Protein AF-A0A7W0FKD6-F1 (afdb_monomer)

Foldseek 3Di:
DDDQPDADPDDAAEDACVVLPHDVVVVVVVVVCCVPPNQVFQWDWDAGSRHTHDTDGHPPDDPPDDDDPDCVVVVVVVVVVVVCVVVVVDD

Structure (mmCIF, N/CA/C/O backbone):
data_AF-A0A7W0FKD6-F1
#
_entry.id   AF-A0A7W0FKD6-F1
#
loop_
_atom_site.group_PDB
_atom_site.id
_atom_site.type_symbol
_atom_site.label_atom_id
_atom_site.label_alt_id
_atom_site.label_comp_id
_atom_site.label_asym_id
_atom_site.label_entity_id
_atom_site.label_seq_id
_atom_site.pdbx_PDB_ins_code
_atom_site.Cartn_x
_atom_site.Cartn_y
_atom_site.Cartn_z
_atom_site.occupancy
_atom_site.B_iso_or_equiv
_atom_site.auth_seq_id
_atom_site.auth_comp_id
_atom_site.auth_asym_id
_atom_site.auth_atom_id
_atom_site.pdbx_PDB_model_num
ATOM 1 N N . MET A 1 1 ? -10.788 -13.685 -23.465 1.00 47.16 1 MET A N 1
ATOM 2 C CA . MET A 1 1 ? -10.251 -12.689 -22.511 1.00 47.16 1 MET A CA 1
ATOM 3 C C . MET A 1 1 ? -11.412 -12.144 -21.696 1.00 47.16 1 MET A C 1
ATOM 5 O O . MET A 1 1 ? -12.393 -11.727 -22.296 1.00 47.16 1 MET A O 1
ATOM 9 N N . ILE A 1 2 ? -11.347 -12.197 -20.363 1.00 48.81 2 ILE A N 1
ATOM 10 C CA . ILE A 1 2 ? -12.370 -11.581 -19.505 1.00 48.81 2 ILE A CA 1
ATOM 11 C C . ILE A 1 2 ? -12.200 -10.064 -19.618 1.00 48.81 2 ILE A C 1
ATOM 13 O O . ILE A 1 2 ? -11.150 -9.532 -19.257 1.00 48.81 2 ILE A O 1
ATOM 17 N N . LYS A 1 3 ? -13.210 -9.382 -20.160 1.00 53.75 3 LYS A N 1
ATOM 18 C CA . LYS A 1 3 ? -13.250 -7.921 -20.238 1.00 53.75 3 LYS A CA 1
ATOM 19 C C . LYS A 1 3 ? -13.551 -7.410 -18.828 1.00 53.75 3 LYS A C 1
ATOM 21 O O . LYS A 1 3 ? -14.609 -7.710 -18.287 1.00 53.75 3 LYS A O 1
ATOM 26 N N . ARG A 1 4 ? -12.600 -6.719 -18.201 1.00 63.75 4 ARG A N 1
ATOM 27 C CA . ARG A 1 4 ? -12.836 -6.063 -16.909 1.00 63.75 4 ARG A CA 1
ATOM 28 C C . ARG A 1 4 ? -13.582 -4.759 -17.183 1.00 63.75 4 ARG A C 1
ATOM 30 O O . ARG A 1 4 ? -13.155 -4.010 -18.054 1.00 63.75 4 ARG A O 1
ATOM 37 N N . GLU A 1 5 ? -14.674 -4.501 -16.465 1.00 67.31 5 GLU A N 1
ATOM 38 C CA . GLU A 1 5 ? -15.407 -3.226 -16.567 1.00 67.31 5 GLU A CA 1
ATOM 39 C C . GLU A 1 5 ? -14.585 -2.043 -16.035 1.00 67.31 5 GLU A C 1
ATOM 41 O O . GLU A 1 5 ? -14.797 -0.909 -16.449 1.00 67.31 5 GLU A O 1
ATOM 46 N N . TYR A 1 6 ? -13.607 -2.314 -15.165 1.00 77.06 6 TYR A N 1
ATOM 47 C CA . TYR A 1 6 ? -12.786 -1.301 -14.522 1.00 77.06 6 TYR A CA 1
ATOM 48 C C . TYR A 1 6 ? -11.317 -1.742 -14.385 1.00 77.06 6 TYR A C 1
ATOM 50 O O . TYR A 1 6 ? -11.021 -2.865 -13.960 1.00 77.06 6 TYR A O 1
ATOM 58 N N . TRP A 1 7 ? -10.393 -0.851 -14.761 1.00 78.69 7 TRP A N 1
ATOM 59 C CA . TRP A 1 7 ? -8.947 -0.999 -14.584 1.00 78.69 7 TRP A CA 1
ATOM 60 C C . TRP A 1 7 ? -8.337 0.366 -14.215 1.00 78.69 7 TRP A C 1
ATOM 62 O O . TRP A 1 7 ? -8.387 1.281 -15.039 1.00 78.69 7 TRP A O 1
ATOM 72 N N . PRO A 1 8 ? -7.793 0.539 -12.998 1.00 81.31 8 PRO A N 1
ATOM 73 C CA . PRO A 1 8 ? -7.226 1.813 -12.563 1.00 81.31 8 PRO A CA 1
ATOM 74 C C . PRO A 1 8 ? -5.907 2.084 -13.297 1.00 81.31 8 PRO A C 1
ATOM 76 O O . PRO A 1 8 ? -4.873 1.520 -12.948 1.00 81.31 8 PRO A O 1
ATOM 79 N N . THR A 1 9 ? -5.937 2.922 -14.335 1.00 82.81 9 THR A N 1
ATOM 80 C CA . THR A 1 9 ? -4.719 3.404 -15.016 1.00 82.81 9 THR A CA 1
ATOM 81 C C . THR A 1 9 ? -4.185 4.692 -14.399 1.00 82.81 9 THR A C 1
ATOM 83 O O . THR A 1 9 ? -2.975 4.847 -14.282 1.00 82.81 9 THR A O 1
ATOM 86 N N . HIS A 1 10 ? -5.081 5.599 -13.995 1.00 84.06 10 HIS A N 1
ATOM 87 C CA . HIS A 1 10 ? -4.732 6.886 -13.385 1.00 84.06 10 HIS A CA 1
ATOM 88 C C . HIS A 1 10 ? -5.044 6.925 -11.890 1.00 84.06 10 HIS A C 1
ATOM 90 O O . HIS A 1 10 ? -4.191 7.320 -11.104 1.00 84.06 10 HIS A O 1
ATOM 96 N N . GLU A 1 11 ? -6.239 6.481 -11.491 1.00 87.75 11 GLU A N 1
ATOM 97 C CA . GLU A 1 11 ? -6.675 6.494 -10.094 1.00 87.75 11 GLU A CA 1
ATOM 98 C C . GLU A 1 11 ? -7.521 5.268 -9.740 1.00 87.75 11 GLU A C 1
ATOM 100 O O . GLU A 1 11 ? -8.204 4.679 -10.591 1.00 87.75 11 GLU A O 1
ATOM 105 N N . TRP A 1 12 ? -7.497 4.917 -8.451 1.00 93.19 12 TRP A N 1
ATOM 106 C CA . TRP A 1 12 ? -8.387 3.923 -7.864 1.00 93.19 12 TRP A CA 1
ATOM 107 C C . TRP A 1 12 ? -9.705 4.566 -7.433 1.00 93.19 12 TRP A C 1
ATOM 109 O O . TRP A 1 12 ? -9.746 5.416 -6.548 1.00 93.19 12 TRP A O 1
ATOM 119 N N . GLN A 1 13 ? -10.802 4.096 -8.013 1.00 93.12 13 GLN A N 1
ATOM 120 C CA . GLN A 1 13 ? -12.153 4.390 -7.582 1.00 93.12 13 GLN A CA 1
ATOM 121 C C . GLN A 1 13 ? -12.377 3.753 -6.217 1.00 93.12 13 GLN A C 1
ATOM 123 O O . GLN A 1 13 ? -11.929 2.631 -5.953 1.00 93.12 13 GLN A O 1
ATOM 128 N N . LYS A 1 14 ? -13.089 4.473 -5.354 1.00 94.38 14 LYS A N 1
ATOM 129 C CA . LYS A 1 14 ? -13.440 3.979 -4.027 1.00 94.38 14 LYS A CA 1
ATOM 130 C C . LYS A 1 14 ? -14.660 3.069 -4.108 1.00 94.38 14 LYS A C 1
ATOM 132 O O . LYS A 1 14 ? -15.563 3.300 -4.910 1.00 94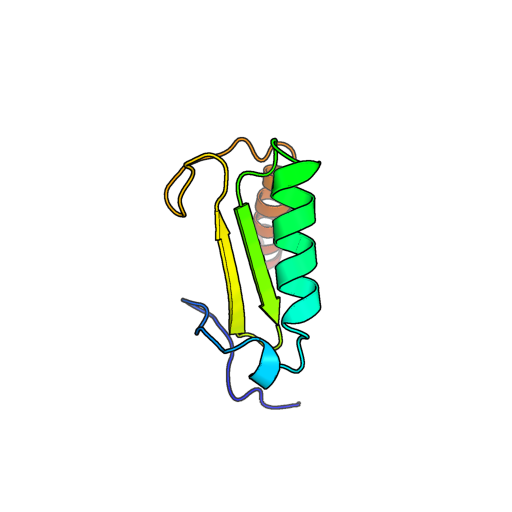.38 14 LYS A O 1
ATOM 137 N N . SER A 1 15 ? -14.678 2.031 -3.285 1.00 94.62 15 SER A N 1
ATOM 138 C CA . SER A 1 15 ? -15.844 1.165 -3.116 1.00 94.62 15 SER A CA 1
ATOM 139 C C . SER A 1 15 ? -15.983 0.767 -1.657 1.00 94.62 15 SER A C 1
ATOM 141 O O . SER A 1 15 ? -14.991 0.674 -0.938 1.00 94.62 15 SER A O 1
ATOM 143 N N . GLU A 1 16 ? -17.211 0.513 -1.221 1.00 94.88 16 GLU A N 1
ATOM 144 C CA . GLU A 1 16 ? -17.458 0.017 0.127 1.00 94.88 16 GLU A CA 1
ATOM 145 C C . GLU A 1 16 ? -16.883 -1.400 0.292 1.00 94.88 16 GLU A C 1
ATOM 147 O O . GLU A 1 16 ? -17.039 -2.234 -0.609 1.00 94.88 16 GLU A O 1
ATOM 152 N N . PRO A 1 17 ? -16.274 -1.735 1.447 1.00 95.06 17 PRO A N 1
ATOM 153 C CA . PRO A 1 17 ? -15.733 -3.070 1.700 1.00 95.06 17 PRO A CA 1
ATOM 154 C C . PRO A 1 17 ? -16.733 -4.197 1.402 1.00 95.06 17 PRO A C 1
ATOM 156 O O . PRO A 1 17 ? 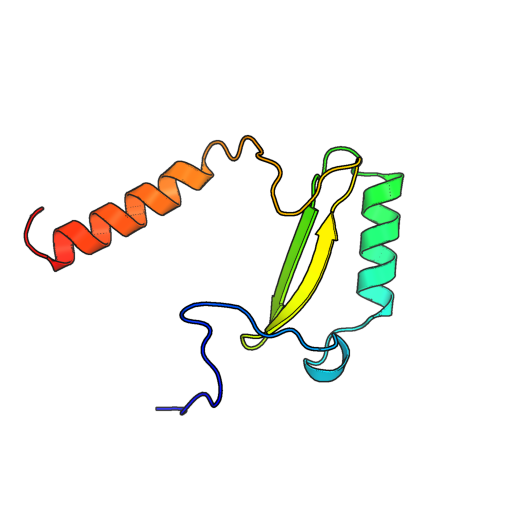-16.386 -5.187 0.754 1.00 95.06 17 PRO A O 1
ATOM 159 N N . ALA A 1 18 ? -17.992 -4.034 1.818 1.00 94.81 18 ALA A N 1
ATOM 160 C CA . ALA A 1 18 ? -19.035 -5.039 1.619 1.00 94.81 18 ALA A CA 1
ATOM 161 C C . ALA A 1 18 ? -19.317 -5.312 0.129 1.00 94.81 18 ALA A C 1
ATOM 163 O O . ALA A 1 18 ? -19.498 -6.467 -0.259 1.00 94.81 18 ALA A O 1
ATOM 164 N N . SER A 1 19 ? -19.261 -4.282 -0.722 1.00 93.81 19 SER A N 1
ATOM 165 C CA . SER A 1 19 ? -19.510 -4.379 -2.169 1.00 93.81 19 SER A CA 1
ATOM 166 C C . SER A 1 19 ? -18.469 -5.223 -2.907 1.00 93.81 19 SER A C 1
ATOM 168 O O . SER A 1 19 ? -18.746 -5.757 -3.979 1.00 93.81 19 SER A O 1
ATOM 170 N N . VAL A 1 20 ? -17.279 -5.397 -2.324 1.00 92.88 20 VAL A N 1
ATOM 171 C CA . VAL A 1 20 ? -16.222 -6.282 -2.842 1.00 92.88 20 VAL A CA 1
ATOM 172 C C . VAL A 1 20 ? -16.069 -7.567 -2.016 1.00 92.88 20 VAL A C 1
ATOM 174 O O . VAL A 1 20 ? -15.064 -8.273 -2.140 1.00 92.88 20 VAL A O 1
ATOM 177 N N . GLY A 1 21 ? -17.043 -7.877 -1.155 1.00 93.94 21 GLY A N 1
ATOM 178 C CA . GLY A 1 21 ? -17.057 -9.070 -0.308 1.00 93.94 21 GLY A CA 1
ATOM 179 C C . GLY A 1 21 ? -16.016 -9.046 0.815 1.00 93.94 21 GLY A C 1
ATOM 180 O O . GLY A 1 21 ? -15.473 -10.098 1.168 1.00 93.94 21 GLY A O 1
ATOM 181 N N . MET A 1 22 ? -15.641 -7.866 1.316 1.00 95.38 22 MET A N 1
ATOM 182 C CA . MET A 1 22 ? -14.837 -7.721 2.533 1.00 95.38 22 MET A CA 1
ATOM 183 C C . MET A 1 22 ? -15.722 -7.579 3.767 1.00 95.38 22 MET A C 1
ATOM 185 O O . MET A 1 22 ? -16.762 -6.929 3.745 1.00 95.38 22 MET A O 1
ATOM 189 N N . ASP A 1 23 ? -15.257 -8.180 4.857 1.00 95.31 23 ASP A N 1
ATOM 190 C CA . ASP A 1 23 ? -15.894 -8.116 6.165 1.00 95.31 23 ASP A CA 1
ATOM 191 C C . ASP A 1 23 ? -15.455 -6.844 6.902 1.00 95.31 23 ASP A C 1
ATOM 193 O O . ASP A 1 23 ? -14.262 -6.627 7.137 1.00 95.31 23 ASP A O 1
ATOM 197 N N . GLN A 1 24 ? -16.421 -6.005 7.271 1.00 93.06 24 GLN A N 1
ATOM 198 C CA . GLN A 1 24 ? -16.158 -4.747 7.966 1.00 93.06 24 GLN A CA 1
ATOM 199 C C . GLN A 1 24 ? -15.677 -4.957 9.411 1.00 93.06 24 GLN A C 1
ATOM 201 O O . GLN A 1 24 ? -14.829 -4.205 9.886 1.00 93.06 24 GLN A O 1
ATOM 206 N N . GLY A 1 25 ? -16.147 -6.003 10.097 1.00 96.12 25 GLY A N 1
ATOM 207 C CA . GLY A 1 25 ? -15.690 -6.359 11.441 1.00 96.12 25 GLY A CA 1
ATOM 208 C C . GLY A 1 25 ? -14.202 -6.714 11.473 1.00 96.12 25 GLY A C 1
ATOM 209 O O . GLY A 1 25 ? -13.487 -6.316 12.393 1.00 96.12 25 GLY A O 1
ATOM 210 N N . LYS A 1 26 ? -13.685 -7.373 10.429 1.00 96.06 26 LYS A N 1
ATOM 211 C CA . LYS A 1 26 ? -12.241 -7.630 10.287 1.00 96.06 26 LYS A CA 1
ATOM 212 C C . LYS A 1 26 ? -11.421 -6.351 10.110 1.00 96.06 26 LYS A C 1
ATOM 214 O O . LYS A 1 26 ? -10.314 -6.287 10.639 1.00 96.06 26 LYS A O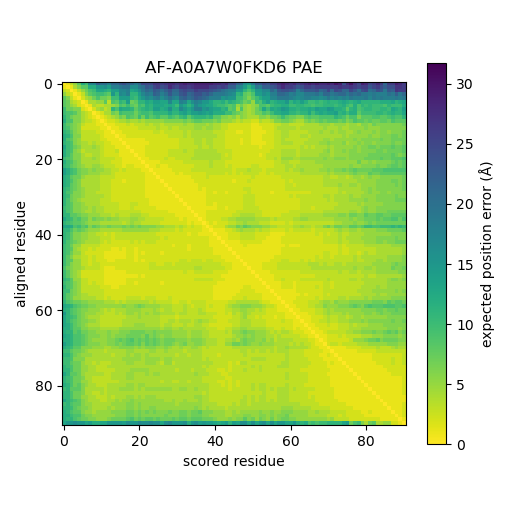 1
ATOM 219 N N . LEU A 1 27 ? -11.947 -5.346 9.406 1.00 95.88 27 LEU A N 1
ATOM 220 C CA . LEU A 1 27 ? -11.281 -4.044 9.267 1.00 95.88 27 LEU A CA 1
ATOM 221 C C . LEU A 1 27 ? -11.246 -3.283 10.600 1.00 95.88 27 LEU A C 1
ATOM 223 O O . LEU A 1 27 ? -10.211 -2.732 10.959 1.00 95.88 27 LEU A O 1
ATOM 227 N N . LEU A 1 28 ? -12.329 -3.332 11.379 1.00 95.75 28 LEU A N 1
ATOM 228 C CA . LEU A 1 28 ? -12.351 -2.749 12.725 1.00 95.75 28 LEU A CA 1
ATOM 229 C C . LEU A 1 28 ? -11.348 -3.438 13.661 1.00 95.75 28 LEU A C 1
ATOM 231 O O . LEU A 1 28 ? -10.600 -2.768 14.373 1.00 95.75 28 LEU A O 1
ATOM 235 N N . ASN A 1 29 ? -11.274 -4.772 13.623 1.00 97.06 29 ASN A N 1
ATOM 236 C CA . ASN A 1 29 ? -10.289 -5.528 14.401 1.00 97.06 29 ASN A CA 1
ATOM 237 C C . ASN A 1 29 ? -8.847 -5.186 13.988 1.00 97.06 29 ASN A C 1
ATOM 239 O O . ASN A 1 29 ? -7.968 -5.096 14.845 1.00 97.06 29 ASN A O 1
ATOM 243 N N . LEU A 1 30 ? -8.602 -4.967 12.691 1.00 95.62 30 LEU A N 1
ATOM 244 C CA . LEU A 1 30 ? -7.314 -4.499 12.180 1.00 95.62 30 LEU A CA 1
ATOM 245 C C . LEU A 1 30 ? -6.951 -3.129 12.773 1.00 95.62 30 LEU A C 1
ATOM 247 O O . LEU A 1 30 ? -5.855 -2.978 13.305 1.00 95.62 30 LEU A O 1
ATOM 251 N N . GLU A 1 31 ? -7.864 -2.155 12.743 1.00 94.88 31 GLU A N 1
ATOM 252 C CA . GLU A 1 31 ? -7.632 -0.831 13.340 1.00 94.88 31 GLU A CA 1
ATOM 253 C C . GLU A 1 31 ? -7.325 -0.921 14.843 1.00 94.88 31 GLU A C 1
ATOM 255 O O . GLU A 1 31 ? -6.373 -0.304 15.328 1.00 94.88 31 GLU A O 1
ATOM 260 N N . GLN A 1 32 ? -8.085 -1.728 15.589 1.00 95.69 32 GLN A N 1
ATOM 261 C CA . GLN A 1 32 ? -7.842 -1.951 17.019 1.00 95.69 32 GLN A CA 1
ATOM 262 C C . GLN A 1 32 ? -6.461 -2.563 17.276 1.00 95.69 32 GLN A C 1
ATOM 264 O O . GLN A 1 32 ? -5.744 -2.130 18.184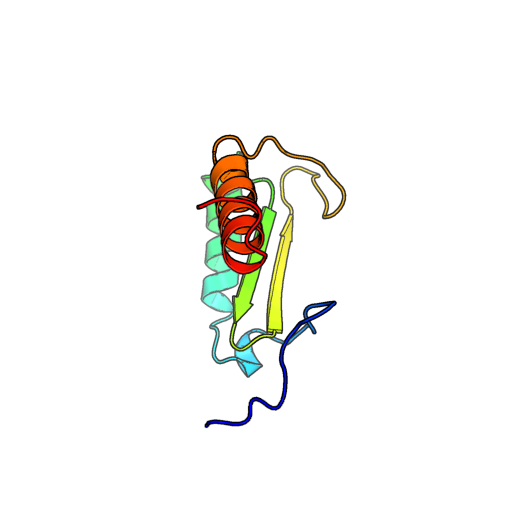 1.00 95.69 32 GLN A O 1
ATOM 269 N N . MET A 1 33 ? -6.064 -3.548 16.470 1.00 96.44 33 MET A N 1
ATOM 270 C CA . MET A 1 33 ? -4.759 -4.193 16.572 1.00 96.44 33 MET A CA 1
ATOM 271 C C . MET A 1 33 ? -3.622 -3.207 16.277 1.00 96.44 33 MET A C 1
ATOM 273 O O . MET A 1 33 ? -2.641 -3.170 17.017 1.00 96.44 33 MET A O 1
ATOM 277 N N . ILE A 1 34 ? -3.764 -2.360 15.257 1.00 95.69 34 ILE A N 1
ATOM 278 C CA . ILE A 1 34 ? -2.761 -1.342 14.918 1.00 95.69 34 ILE A CA 1
ATOM 279 C C . ILE A 1 34 ? -2.583 -0.356 16.071 1.00 95.69 34 ILE A C 1
ATOM 281 O O . ILE A 1 34 ? -1.466 -0.155 16.547 1.00 95.69 34 ILE A O 1
ATOM 285 N N . ASN A 1 35 ? -3.689 0.194 16.575 1.00 92.88 35 ASN A N 1
ATOM 286 C CA . ASN A 1 35 ? -3.660 1.187 17.647 1.00 92.88 35 ASN A CA 1
ATOM 287 C C . ASN A 1 35 ? -3.118 0.622 18.974 1.00 92.88 35 ASN A C 1
ATOM 289 O O . ASN A 1 35 ? -2.472 1.342 19.741 1.00 92.88 35 ASN A O 1
ATOM 293 N N . SER A 1 36 ? -3.365 -0.662 19.254 1.00 95.44 36 SER A N 1
ATOM 294 C CA . SER A 1 36 ? -2.937 -1.303 20.504 1.00 95.44 36 SER A CA 1
ATOM 295 C C . SER A 1 36 ? -1.522 -1.884 20.451 1.00 95.44 36 SER A C 1
ATOM 297 O O . SER A 1 36 ? -0.806 -1.786 21.446 1.00 95.44 36 SER A O 1
ATOM 299 N N . GLN A 1 37 ? -1.106 -2.466 19.321 1.00 96.75 37 GLN A N 1
ATOM 300 C CA . GLN A 1 37 ? 0.101 -3.304 19.235 1.00 96.75 37 GLN A CA 1
ATOM 301 C C . GLN A 1 37 ? 1.135 -2.811 18.214 1.00 96.75 37 GLN A C 1
ATOM 303 O O . GLN A 1 37 ? 2.324 -3.060 18.400 1.00 96.75 37 GLN A O 1
ATOM 308 N N . TYR A 1 38 ? 0.728 -2.082 17.170 1.00 94.81 38 TYR A N 1
ATOM 309 C CA . TYR A 1 38 ? 1.599 -1.718 16.043 1.00 94.81 38 TYR A CA 1
ATOM 310 C C . TYR A 1 38 ? 1.650 -0.207 15.805 1.00 94.81 38 TYR A C 1
ATOM 312 O O . TYR A 1 38 ? 1.382 0.293 14.712 1.00 94.81 38 TYR A O 1
ATOM 320 N N . ARG A 1 39 ? 2.058 0.537 16.838 1.00 88.69 39 ARG A N 1
ATOM 321 C CA . ARG A 1 39 ? 2.158 2.009 16.799 1.00 88.69 39 ARG A CA 1
ATOM 322 C C . ARG A 1 39 ? 3.176 2.556 15.793 1.00 88.69 39 ARG A C 1
ATOM 324 O O . ARG A 1 39 ? 3.253 3.760 15.621 1.00 88.69 39 ARG A O 1
ATOM 331 N N . ASN A 1 40 ? 3.962 1.713 15.134 1.00 91.94 40 ASN A N 1
ATOM 332 C CA . ASN A 1 40 ? 4.915 2.107 14.095 1.00 91.94 40 ASN A CA 1
ATOM 333 C C . ASN A 1 40 ? 4.343 2.020 12.666 1.00 91.94 40 ASN A C 1
ATOM 335 O O . ASN A 1 40 ? 5.062 2.298 11.709 1.00 91.94 40 ASN A O 1
ATOM 339 N N . ILE A 1 41 ? 3.084 1.604 12.497 1.00 94.31 41 ILE A N 1
ATOM 340 C CA . ILE A 1 41 ? 2.415 1.615 11.192 1.00 94.31 41 ILE A CA 1
ATOM 341 C C . ILE A 1 41 ? 1.945 3.038 10.888 1.00 94.31 41 ILE A C 1
ATOM 343 O O . ILE A 1 41 ? 1.187 3.614 11.658 1.00 94.31 41 ILE A O 1
ATOM 347 N N . ASN A 1 42 ? 2.358 3.593 9.747 1.00 94.19 42 ASN A N 1
ATOM 348 C CA . ASN A 1 42 ? 1.964 4.949 9.339 1.00 94.19 42 ASN A CA 1
ATOM 349 C C . ASN A 1 42 ? 0.639 4.985 8.567 1.00 94.19 42 ASN A C 1
ATOM 351 O O . ASN A 1 42 ? -0.095 5.965 8.644 1.00 94.19 42 ASN A O 1
ATOM 355 N N . GLY A 1 43 ? 0.306 3.922 7.838 1.00 95.19 43 GLY A N 1
ATOM 356 C CA . GLY A 1 43 ? -0.934 3.839 7.077 1.00 95.19 43 GLY A CA 1
ATOM 357 C C . GLY A 1 43 ? -1.111 2.493 6.393 1.00 95.19 43 GLY A C 1
ATOM 358 O O . GLY A 1 43 ? -0.159 1.726 6.241 1.00 95.19 43 GLY A O 1
ATOM 359 N N . ILE A 1 44 ? -2.349 2.207 6.004 1.00 96.25 44 ILE A N 1
ATOM 360 C CA . ILE A 1 44 ? -2.748 1.013 5.266 1.00 96.25 44 ILE A CA 1
ATOM 361 C C . ILE A 1 44 ? -3.710 1.424 4.157 1.00 96.25 44 ILE A C 1
ATOM 363 O O . ILE A 1 44 ? -4.706 2.107 4.399 1.00 96.25 44 ILE A O 1
ATOM 367 N N . VAL A 1 45 ? -3.431 0.923 2.955 1.00 95.94 45 VAL A N 1
ATOM 368 C CA . VAL A 1 45 ? -4.308 1.008 1.787 1.00 95.94 45 VAL A CA 1
ATOM 369 C C . VAL A 1 45 ? -4.609 -0.412 1.318 1.00 95.94 45 VAL A C 1
ATOM 371 O O . VAL A 1 45 ? -3.697 -1.230 1.192 1.00 95.94 45 VAL A O 1
ATOM 374 N N . ILE A 1 46 ? -5.881 -0.718 1.063 1.00 96.38 46 ILE A N 1
ATOM 375 C CA . ILE A 1 46 ? -6.323 -2.018 0.548 1.00 96.38 46 ILE A CA 1
ATOM 376 C C . ILE A 1 46 ? -7.038 -1.800 -0.780 1.00 96.38 46 ILE A C 1
ATOM 378 O O . ILE A 1 46 ? -8.039 -1.083 -0.854 1.00 96.38 46 ILE A O 1
ATOM 382 N N . ILE A 1 47 ? -6.536 -2.470 -1.819 1.00 94.75 47 ILE A N 1
ATOM 383 C CA . ILE A 1 47 ? -7.166 -2.538 -3.137 1.00 94.75 47 ILE A CA 1
ATOM 384 C C . ILE A 1 47 ? -7.744 -3.941 -3.341 1.00 94.75 47 ILE A C 1
ATOM 386 O O . ILE A 1 47 ? -7.028 -4.934 -3.203 1.00 94.75 47 ILE A O 1
ATOM 390 N N . ARG A 1 48 ? -9.023 -4.039 -3.720 1.00 92.56 48 ARG A N 1
ATOM 391 C CA . ARG A 1 48 ? -9.675 -5.312 -4.067 1.00 92.56 48 ARG A CA 1
ATOM 392 C C . ARG A 1 48 ? -10.577 -5.142 -5.282 1.00 92.56 48 ARG A C 1
ATOM 394 O O . ARG A 1 48 ? -11.324 -4.178 -5.382 1.00 92.56 48 ARG A O 1
ATOM 401 N N . ASN A 1 49 ? -10.497 -6.089 -6.219 1.00 91.38 49 ASN A N 1
ATOM 402 C CA . ASN A 1 49 ? -11.246 -6.067 -7.484 1.00 91.38 49 ASN A CA 1
ATOM 403 C C . ASN A 1 49 ? -11.063 -4.767 -8.292 1.00 91.38 49 ASN A C 1
ATOM 405 O O . ASN A 1 49 ? -11.962 -4.348 -9.009 1.00 91.38 49 ASN A O 1
ATOM 409 N N . GLY A 1 50 ? -9.894 -4.132 -8.174 1.00 91.00 50 GLY A N 1
ATOM 410 C CA . GLY A 1 50 ? -9.588 -2.865 -8.837 1.00 91.00 50 GLY A CA 1
ATOM 411 C C . GLY A 1 50 ? -9.984 -1.617 -8.048 1.00 91.00 50 GLY A C 1
ATOM 412 O O . GLY A 1 50 ? -9.508 -0.551 -8.404 1.00 91.00 50 GLY A O 1
ATOM 413 N N . PHE A 1 51 ? -10.756 -1.726 -6.964 1.00 93.50 51 PHE A N 1
ATOM 414 C CA . PHE A 1 51 ? -11.225 -0.583 -6.171 1.00 93.50 51 PHE A CA 1
ATOM 415 C C . PHE A 1 51 ? -10.402 -0.379 -4.900 1.00 93.50 51 PHE A C 1
ATOM 417 O O . PHE A 1 51 ? -9.994 -1.351 -4.258 1.00 93.50 51 PHE A O 1
ATOM 424 N N . MET A 1 52 ? -10.208 0.880 -4.505 1.00 95.38 52 MET A N 1
ATOM 425 C CA . MET A 1 52 ? -9.709 1.230 -3.177 1.00 95.38 52 MET A CA 1
ATOM 426 C C . MET A 1 52 ? -10.844 1.089 -2.174 1.00 95.38 52 MET A C 1
ATOM 428 O O . MET A 1 52 ? -11.821 1.832 -2.203 1.00 95.38 52 MET A O 1
ATOM 432 N N . VAL A 1 53 ? -10.721 0.106 -1.296 1.00 96.19 53 VAL A N 1
ATOM 433 C CA . VAL A 1 53 ? -11.816 -0.294 -0.400 1.00 96.19 53 VAL A CA 1
ATOM 434 C C . VAL A 1 53 ? -11.549 0.086 1.044 1.00 96.19 53 VAL A C 1
ATOM 436 O O . VAL A 1 53 ? -12.451 0.087 1.872 1.00 96.19 53 VAL A O 1
ATOM 439 N N . TYR A 1 54 ? -10.303 0.432 1.351 1.00 96.75 54 TYR A N 1
ATOM 440 C CA . TYR A 1 54 ? -9.909 0.928 2.653 1.00 96.75 54 TYR A CA 1
ATOM 441 C C . TYR A 1 54 ? -8.633 1.756 2.525 1.00 96.75 54 TYR A C 1
ATOM 443 O O . TYR A 1 54 ? -7.686 1.349 1.852 1.00 96.75 54 TYR A O 1
ATOM 451 N N . GLU A 1 55 ? -8.615 2.902 3.195 1.00 96.44 55 GLU A N 1
ATOM 452 C CA . GLU A 1 55 ? -7.471 3.804 3.292 1.00 96.44 55 GLU A CA 1
ATOM 453 C C . GLU A 1 55 ? -7.531 4.496 4.657 1.00 96.44 55 GLU A C 1
ATOM 455 O O . GLU A 1 55 ? -8.473 5.240 4.958 1.00 96.44 55 GLU A O 1
ATOM 460 N N . ARG A 1 56 ? -6.539 4.219 5.503 1.00 96.06 56 ARG A N 1
ATOM 461 C CA . ARG A 1 56 ? -6.384 4.855 6.813 1.00 96.06 56 ARG A CA 1
ATOM 462 C C . ARG A 1 56 ? -4.922 5.119 7.102 1.00 96.06 56 ARG A C 1
ATOM 464 O O . ARG A 1 56 ? -4.062 4.292 6.809 1.00 96.06 56 ARG A O 1
ATOM 471 N N . TYR A 1 57 ? -4.683 6.252 7.739 1.00 95.75 57 TYR A N 1
ATOM 472 C CA . TYR A 1 57 ? -3.381 6.673 8.220 1.00 95.75 57 TYR A CA 1
ATOM 473 C C . TYR A 1 57 ? -3.431 6.802 9.739 1.00 95.75 57 TYR A C 1
ATOM 475 O O . TYR A 1 57 ? -4.485 7.072 10.318 1.00 95.75 57 TYR A O 1
ATOM 483 N N . PHE A 1 58 ? -2.296 6.560 10.380 1.00 93.88 58 PHE A N 1
ATOM 484 C CA . PHE A 1 58 ? -2.157 6.495 11.829 1.00 93.88 58 PHE A CA 1
ATOM 485 C C . PHE A 1 58 ? -1.008 7.401 12.275 1.00 93.88 58 PHE A C 1
ATOM 487 O O . PHE A 1 58 ? -0.189 7.839 11.466 1.00 93.88 58 PHE A O 1
ATOM 494 N N . ASN A 1 59 ? -0.933 7.682 13.577 1.00 91.06 59 ASN A N 1
ATOM 495 C CA . ASN A 1 59 ? 0.131 8.494 14.185 1.00 91.06 59 ASN A CA 1
ATOM 496 C C . ASN A 1 59 ? 0.261 9.918 13.614 1.00 91.06 59 ASN A C 1
ATOM 498 O O . ASN A 1 59 ? 1.359 10.460 13.547 1.00 91.06 59 ASN A O 1
ATOM 502 N N . GLY A 1 60 ? -0.855 10.518 13.191 1.00 91.12 60 GLY A N 1
ATOM 503 C CA . GLY A 1 60 ? -0.871 11.872 12.629 1.00 91.12 60 GLY A CA 1
ATOM 504 C C . GLY A 1 60 ? -0.351 11.979 11.194 1.00 91.12 60 GLY A C 1
ATOM 505 O O . GLY A 1 60 ? -0.295 13.090 10.682 1.00 91.12 60 GLY A O 1
ATOM 506 N N . ASN A 1 61 ? -0.011 10.857 10.549 1.00 93.69 61 ASN A N 1
ATOM 507 C CA . ASN A 1 61 ? 0.327 10.846 9.129 1.00 93.69 61 ASN A CA 1
ATOM 508 C C . ASN A 1 61 ? -0.931 11.008 8.263 1.00 93.69 61 ASN A C 1
ATOM 510 O O . ASN A 1 61 ? -2.044 10.653 8.665 1.00 93.69 61 ASN A O 1
ATOM 514 N N . GLY A 1 62 ? -0.726 11.463 7.037 1.00 95.50 62 GLY A N 1
ATOM 515 C CA . GLY A 1 62 ? -1.706 11.550 5.971 1.00 95.50 62 GLY A CA 1
ATOM 516 C C . GLY A 1 62 ? -1.155 11.054 4.629 1.00 95.50 62 GLY A C 1
ATOM 517 O O . GLY A 1 62 ? 0.011 10.675 4.514 1.00 95.50 62 GLY A O 1
ATOM 518 N N . PRO A 1 63 ? -1.990 11.071 3.577 1.00 93.56 63 PRO A N 1
ATOM 519 C CA . PRO A 1 63 ? -1.647 10.524 2.261 1.00 93.56 63 PRO A CA 1
ATOM 520 C C . PRO A 1 63 ? -0.510 11.253 1.540 1.00 93.56 63 PRO A C 1
ATOM 522 O O . PRO A 1 63 ? 0.078 10.694 0.621 1.00 93.56 63 PRO A O 1
ATOM 525 N N . GLN A 1 64 ? -0.220 12.495 1.931 1.00 95.25 64 GLN A N 1
ATOM 526 C CA . GLN A 1 64 ? 0.825 13.322 1.319 1.00 95.25 64 GLN A CA 1
ATOM 527 C C . GLN A 1 64 ? 2.147 13.278 2.093 1.00 95.25 64 GLN A C 1
ATOM 529 O O . GLN A 1 64 ? 3.137 13.862 1.652 1.00 95.25 64 GLN A O 1
ATOM 534 N N . ASP A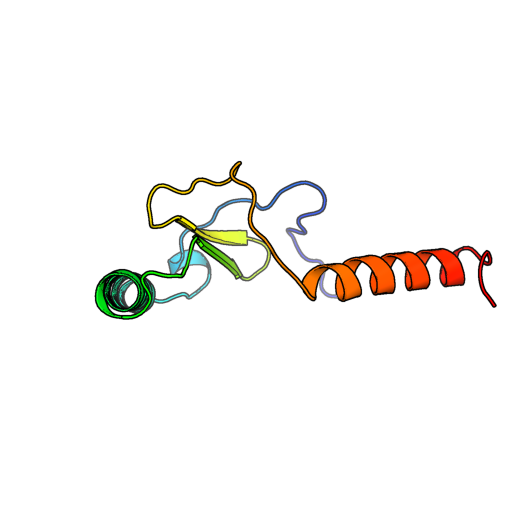 1 65 ? 2.180 12.591 3.237 1.00 94.81 65 ASP A N 1
ATOM 535 C CA . ASP A 1 65 ? 3.386 12.500 4.044 1.00 94.81 65 ASP A CA 1
ATOM 536 C C . ASP A 1 65 ? 4.351 11.463 3.471 1.00 94.81 65 ASP A C 1
ATOM 538 O O . ASP A 1 65 ? 3.975 10.390 2.992 1.00 94.81 65 ASP A O 1
ATOM 542 N N . THR A 1 66 ? 5.639 11.785 3.536 1.00 92.94 66 THR A N 1
ATOM 543 C CA . THR A 1 66 ? 6.696 10.894 3.051 1.00 92.94 66 THR A CA 1
ATOM 544 C C . THR A 1 66 ? 7.109 9.899 4.130 1.00 92.94 66 THR A C 1
ATOM 546 O O . THR A 1 66 ? 7.140 10.213 5.318 1.00 92.94 66 THR A O 1
ATOM 549 N N . CYS A 1 67 ? 7.466 8.681 3.721 1.00 90.38 67 CYS A N 1
ATOM 550 C CA . CYS A 1 67 ? 8.024 7.682 4.626 1.00 90.38 67 CYS A CA 1
ATOM 551 C C . CYS A 1 67 ? 9.228 6.975 4.000 1.00 90.38 67 CYS A C 1
ATOM 553 O O . CYS A 1 67 ? 9.341 6.838 2.780 1.00 90.38 67 CYS A O 1
ATOM 555 N N . HIS A 1 68 ? 10.149 6.512 4.843 1.00 90.81 68 HIS A N 1
ATOM 556 C CA . HIS A 1 68 ? 11.273 5.707 4.382 1.00 90.81 68 HIS A CA 1
ATOM 557 C C . HIS A 1 68 ? 10.799 4.296 4.029 1.00 90.81 68 HIS A C 1
ATOM 559 O O . HIS A 1 68 ? 10.458 3.504 4.902 1.00 90.81 68 HIS A O 1
ATOM 565 N N . VAL A 1 69 ? 10.826 3.971 2.737 1.00 91.50 69 VAL A N 1
ATOM 566 C CA . VAL A 1 69 ? 10.349 2.680 2.208 1.00 91.50 69 VAL A CA 1
ATOM 567 C C . VAL A 1 69 ? 11.466 1.654 1.964 1.00 91.50 69 VAL A C 1
ATOM 569 O O . VAL A 1 69 ? 11.206 0.520 1.563 1.00 91.50 69 VAL A O 1
ATOM 572 N N . ALA A 1 70 ? 12.723 2.039 2.209 1.00 93.12 70 ALA A N 1
ATOM 573 C CA . ALA A 1 70 ? 13.913 1.194 2.097 1.00 93.12 70 ALA A CA 1
ATOM 574 C C . ALA A 1 70 ? 13.950 0.351 0.803 1.00 93.12 70 ALA A C 1
ATOM 576 O O . ALA A 1 70 ? 14.156 0.873 -0.291 1.00 93.12 70 ALA A O 1
ATOM 577 N N . SER A 1 71 ? 13.772 -0.968 0.906 1.00 96.81 71 SER A N 1
ATOM 578 C CA . SER A 1 71 ? 13.910 -1.884 -0.231 1.00 96.81 71 SER A CA 1
ATOM 579 C C . SER A 1 71 ? 12.794 -1.800 -1.273 1.00 96.81 71 SER A C 1
ATOM 581 O O . SER A 1 71 ? 12.983 -2.363 -2.348 1.00 96.81 71 SER A O 1
ATOM 583 N N . VAL A 1 72 ? 11.703 -1.062 -1.038 1.00 95.75 72 VAL A N 1
ATOM 584 C CA . VAL A 1 72 ? 10.667 -0.817 -2.064 1.00 95.75 72 VAL A CA 1
ATOM 585 C C . VAL A 1 72 ? 11.260 -0.189 -3.330 1.00 95.75 72 VAL A C 1
ATOM 587 O O . VAL A 1 72 ? 10.848 -0.538 -4.436 1.00 95.75 72 VAL A O 1
ATOM 590 N N . THR A 1 73 ? 12.299 0.645 -3.201 1.00 96.06 73 THR A N 1
ATOM 591 C CA . THR A 1 73 ? 13.010 1.239 -4.345 1.00 96.06 73 THR A CA 1
ATOM 592 C C . THR A 1 73 ? 13.497 0.186 -5.343 1.00 96.06 73 THR A C 1
ATOM 594 O O . THR A 1 73 ? 13.480 0.426 -6.546 1.00 96.06 73 THR A O 1
ATOM 597 N N . LYS A 1 74 ? 13.876 -1.012 -4.878 1.00 97.31 74 LYS A N 1
ATOM 598 C CA . LYS A 1 74 ? 14.367 -2.088 -5.753 1.00 97.31 74 LYS A CA 1
ATOM 599 C C . LYS A 1 74 ? 13.288 -2.581 -6.713 1.00 97.31 74 LYS A C 1
ATOM 601 O O . LYS A 1 74 ? 13.603 -2.858 -7.863 1.00 97.31 74 LYS A O 1
ATOM 606 N N . SER A 1 75 ? 12.032 -2.639 -6.274 1.00 97.81 75 SER A N 1
ATOM 607 C CA . SER A 1 75 ? 10.910 -3.025 -7.135 1.00 97.81 75 SER A CA 1
ATOM 608 C C . SER A 1 75 ? 10.663 -1.991 -8.231 1.00 97.81 75 SER A C 1
ATOM 610 O O . SER A 1 75 ? 10.461 -2.364 -9.382 1.00 97.81 75 SER A O 1
ATOM 612 N N . ILE A 1 76 ? 10.751 -0.697 -7.898 1.00 97.06 76 ILE A N 1
ATOM 613 C CA . ILE A 1 76 ? 10.626 0.387 -8.884 1.00 97.06 76 ILE A CA 1
ATOM 614 C C . ILE A 1 76 ? 11.759 0.307 -9.910 1.00 97.06 76 ILE A C 1
ATOM 616 O O . ILE A 1 76 ? 11.502 0.302 -11.110 1.00 97.06 76 ILE A O 1
ATOM 620 N N . ILE A 1 77 ? 13.005 0.164 -9.450 1.00 97.62 77 ILE A N 1
ATOM 621 C CA . ILE A 1 77 ? 14.163 0.020 -10.341 1.00 97.62 77 ILE A CA 1
ATOM 622 C C . ILE A 1 77 ? 14.044 -1.241 -11.204 1.00 97.62 77 ILE A C 1
ATOM 624 O O . ILE A 1 77 ? 14.298 -1.178 -12.401 1.00 97.62 77 ILE A O 1
ATOM 628 N N . SER A 1 78 ? 13.604 -2.368 -10.644 1.00 98.25 78 SER A N 1
ATOM 629 C CA . SER A 1 78 ? 13.395 -3.603 -11.405 1.00 98.25 78 SER A CA 1
ATOM 630 C C . SER A 1 78 ? 12.337 -3.438 -12.499 1.00 98.25 78 SER A C 1
ATOM 632 O O . SER A 1 78 ? 12.553 -3.921 -13.608 1.00 98.25 78 SER A O 1
ATOM 634 N N . ALA A 1 79 ? 11.228 -2.743 -12.221 1.00 98.06 79 ALA A N 1
ATOM 635 C CA . ALA A 1 79 ? 10.207 -2.451 -13.225 1.00 98.06 79 ALA A CA 1
ATOM 636 C C . ALA A 1 79 ? 10.752 -1.542 -14.340 1.00 98.06 79 ALA A C 1
ATOM 638 O O . ALA A 1 79 ? 10.542 -1.825 -15.517 1.00 98.06 79 ALA A O 1
ATOM 639 N N . LEU A 1 80 ? 11.509 -0.498 -13.984 1.00 98.25 80 LEU A N 1
ATOM 640 C CA . LEU A 1 80 ? 12.152 0.396 -14.953 1.00 98.25 80 LEU A CA 1
ATOM 641 C C . LEU A 1 80 ? 13.190 -0.331 -15.819 1.00 98.25 80 LEU A C 1
ATOM 643 O O . LEU A 1 80 ? 13.247 -0.091 -17.022 1.00 98.25 80 LEU A O 1
ATOM 647 N N . ILE A 1 81 ? 13.970 -1.248 -15.239 1.00 98.44 81 ILE A N 1
ATOM 648 C CA . ILE A 1 81 ? 14.891 -2.108 -15.995 1.00 98.44 81 I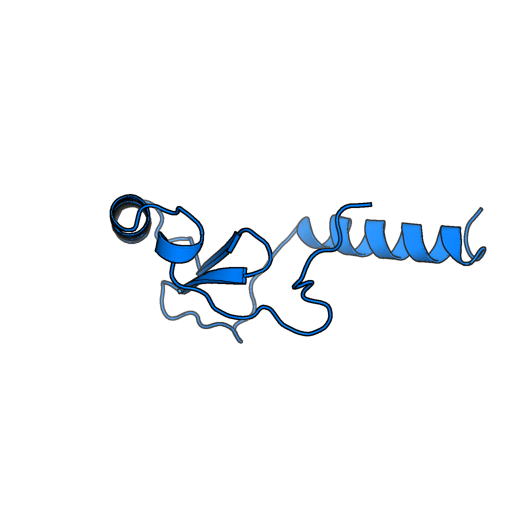LE A CA 1
ATOM 649 C C . ILE A 1 81 ? 14.107 -2.989 -16.973 1.00 98.44 81 ILE A C 1
ATOM 651 O O . ILE A 1 81 ? 14.490 -3.075 -18.134 1.00 98.44 81 ILE A O 1
ATOM 655 N N . GLY A 1 82 ? 12.994 -3.592 -16.541 1.00 98.19 82 GLY A N 1
ATOM 656 C CA . GLY A 1 82 ? 12.120 -4.369 -17.426 1.00 98.19 82 GLY A CA 1
ATOM 657 C C . GLY A 1 82 ? 11.614 -3.553 -18.620 1.00 98.19 82 GLY A C 1
ATOM 658 O O . GLY A 1 82 ? 11.699 -4.019 -19.752 1.00 98.19 82 GLY A O 1
ATOM 659 N N . ILE A 1 83 ? 11.179 -2.310 -18.383 1.00 98.31 83 ILE A N 1
ATOM 660 C CA . ILE A 1 83 ? 10.769 -1.371 -19.442 1.00 98.31 83 ILE A CA 1
ATOM 661 C C . ILE A 1 83 ? 11.945 -1.043 -20.377 1.00 98.31 83 ILE A C 1
ATOM 663 O O . ILE A 1 83 ? 11.774 -1.003 -21.590 1.00 98.31 83 ILE A O 1
ATOM 667 N N . ALA A 1 84 ? 13.148 -0.826 -19.841 1.00 98.50 84 ALA A N 1
ATOM 668 C CA . ALA A 1 84 ? 14.329 -0.521 -20.648 1.00 98.50 84 ALA A CA 1
ATOM 669 C C . ALA A 1 84 ? 14.789 -1.7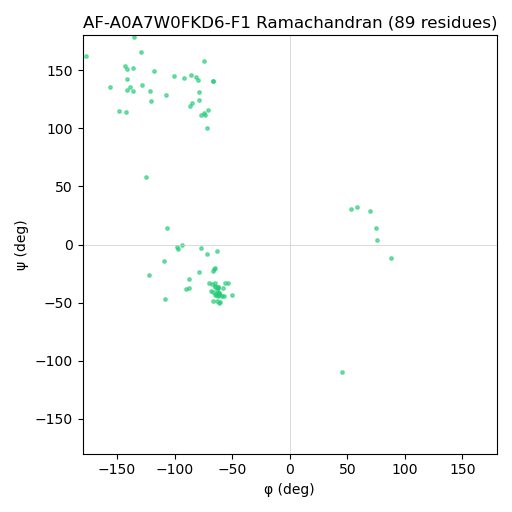08 -21.516 1.00 98.50 84 ALA A C 1
ATOM 671 O O . ALA A 1 84 ? 15.275 -1.490 -22.627 1.00 98.50 84 ALA A O 1
ATOM 672 N N . ILE A 1 85 ? 14.628 -2.945 -21.033 1.00 98.56 85 ILE A N 1
ATOM 673 C CA . ILE A 1 85 ? 14.866 -4.167 -21.816 1.00 98.56 85 ILE A CA 1
ATOM 674 C C . ILE A 1 85 ? 13.833 -4.279 -22.942 1.00 98.56 85 ILE A C 1
ATOM 676 O O . ILE A 1 85 ? 14.217 -4.466 -24.093 1.00 98.56 85 ILE A O 1
ATOM 680 N N . ASP A 1 86 ? 12.544 -4.109 -22.631 1.00 98.31 86 ASP A N 1
ATOM 681 C CA . ASP A 1 86 ? 11.458 -4.141 -23.625 1.00 98.31 86 ASP A CA 1
ATOM 682 C C . ASP A 1 86 ? 11.656 -3.077 -24.723 1.00 98.31 86 ASP A C 1
ATOM 684 O O . ASP A 1 86 ? 11.471 -3.344 -25.908 1.00 98.31 86 ASP A O 1
ATOM 688 N N . ALA A 1 87 ? 12.158 -1.897 -24.346 1.00 98.38 87 ALA A N 1
ATOM 689 C CA . ALA A 1 87 ? 12.519 -0.818 -25.266 1.00 98.38 87 ALA A CA 1
ATOM 690 C C . ALA A 1 87 ? 13.854 -1.031 -26.021 1.00 98.38 87 ALA A C 1
ATOM 692 O O . ALA A 1 87 ? 14.233 -0.196 -26.845 1.00 98.38 87 ALA A O 1
ATOM 693 N N . GLY A 1 88 ? 14.594 -2.112 -25.753 1.00 97.94 88 GLY A N 1
ATOM 694 C CA . GLY A 1 88 ? 15.861 -2.437 -26.422 1.00 97.94 88 GLY A CA 1
ATOM 695 C C . GLY A 1 88 ? 17.069 -1.598 -25.981 1.00 97.94 88 GLY A C 1
ATOM 696 O O . GLY A 1 88 ? 18.106 -1.615 -26.648 1.00 97.94 88 GLY A O 1
ATOM 697 N N . HIS A 1 89 ? 16.967 -0.865 -24.870 1.00 98.38 89 HIS A N 1
ATOM 698 C CA . HIS A 1 89 ? 18.075 -0.086 -24.305 1.00 98.38 89 HIS A CA 1
ATOM 699 C C . HIS A 1 89 ? 19.071 -0.947 -23.514 1.00 98.38 89 HIS A C 1
ATOM 701 O O . HIS A 1 89 ? 20.229 -0.561 -23.358 1.00 98.38 89 HIS A O 1
ATOM 707 N N . ILE A 1 90 ? 18.627 -2.103 -23.016 1.00 96.75 90 ILE A N 1
ATOM 708 C CA . ILE A 1 90 ? 19.424 -3.077 -22.259 1.00 96.75 90 ILE A CA 1
ATOM 709 C C . ILE A 1 90 ? 19.234 -4.446 -22.924 1.00 96.75 90 ILE A C 1
ATOM 711 O O . ILE A 1 90 ? 18.119 -4.778 -23.321 1.00 96.75 90 ILE A O 1
ATOM 715 N N . LYS A 1 91 ? 20.325 -5.205 -23.084 1.00 87.94 91 LY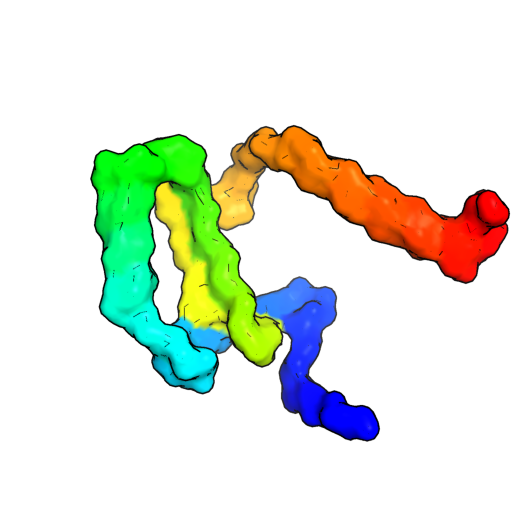S A N 1
ATOM 716 C CA . LYS A 1 91 ? 20.343 -6.531 -23.723 1.00 87.94 91 LYS A CA 1
ATOM 717 C C . LYS A 1 91 ? 20.435 -7.649 -22.698 1.00 87.94 91 LYS A C 1
ATOM 719 O O . LYS A 1 91 ? 21.145 -7.439 -21.690 1.00 87.94 91 LYS A O 1
#

Nearest PDB structures (foldseek):
  8dc1-assembly1_A  TM=9.303E-01  e=1.037E-02  Leptospira interrogans serovar Copenhageni str. Fiocruz L1-130
  8fw5-assembly1_D  TM=4.346E-01  e=3.390E+00  Escherichia coli
  3rpu-assembly2_Y  TM=2.519E-01  e=4.452E+00  Escherichia coli K-12
  7uj3-assembly1_B  TM=2.410E-01  e=3.629E+00  Respiratory syncytial virus

Solvent-accessible surface area (backbone atoms only — not comparable to full-atom values): 5789 Å² total; per-residue (Å²): 131,88,80,70,97,66,76,60,85,88,62,63,53,75,43,59,39,63,84,73,74,42,63,65,68,60,53,52,52,46,54,52,46,34,74,74,74,40,79,85,52,52,63,51,76,43,75,55,96,58,22,35,41,45,78,52,55,33,92,87,46,55,95,87,60,87,76,91,62,72,72,56,57,55,58,55,51,51,51,52,50,52,53,35,37,76,71,64,78,45,133

Sequence (91 aa):
MIKREYWPTHEWQKSEPASVGMDQGKLLNLEQMINSQYRNINGIVIIRNGFMVYERYFNGNGPQDTCHVASVTKSIISALIGIAIDAGHIK

Secondary structure (DSSP, 8-state):
----S---SS-PPB--GGGGT--HHHHHHHHHHHHHH-TT--EEEEEETTEEEEEEE-TT--TT-----TTHHHHHHHHHHHHHHHTTS--

pLDDT: mean 92.08, std 9.74, range [47.16, 98.56]

Mean predicted aligned error: 4.9 Å

Radius of gyration: 17.41 Å; Cα contacts (8 Å, |Δi|>4): 71; chains: 1; b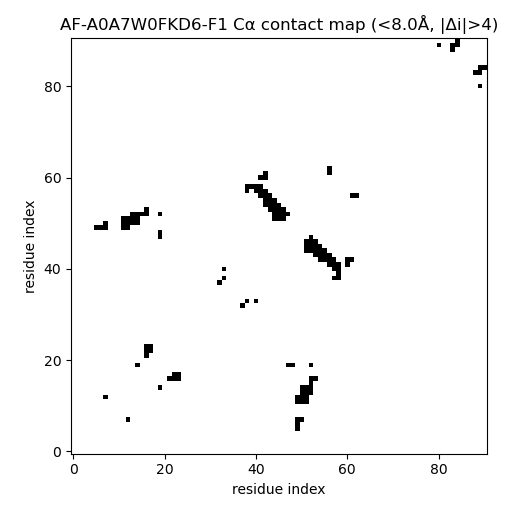ounding box: 40×26×47 Å